Protein AF-A0A0F9Q5Q5-F1 (afdb_monomer_lite)

Radius of gyration: 12.13 Å; chains: 1; bounding box: 26×28×35 Å

pLDDT: mean 79.57, std 14.74, range [39.28, 91.62]

Secondary structure (DSSP, 8-state):
----SS-S-S-TTS-TTS-HHHHHHHHHHHHHTT--HHHHHHHHHH-HHHHHHHT-SSPPPHHHHHHHHT-

Organism: NCBI:txid412755

Sequence (71 aa):
MATKALPTCAHRCSPKLYTQHQLFACLVLKALLKSDYRGITAFLEDLPELRTLIGLPRTPHFTTLQKASKR

Structure (mmCIF, N/CA/C/O backbone):
data_AF-A0A0F9Q5Q5-F1
#
_entry.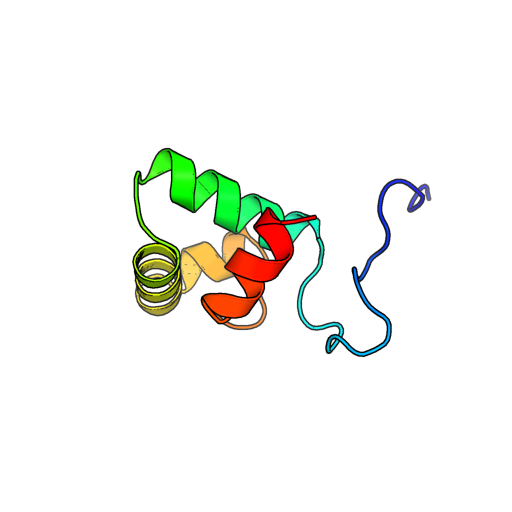id   AF-A0A0F9Q5Q5-F1
#
loop_
_atom_site.group_PDB
_atom_site.id
_atom_site.type_symbol
_atom_site.label_atom_id
_atom_site.label_alt_id
_atom_site.label_comp_id
_atom_site.label_asym_id
_atom_site.label_entity_id
_atom_site.label_seq_id
_atom_site.pdbx_PDB_ins_code
_atom_site.Cartn_x
_atom_site.Cartn_y
_atom_site.Cartn_z
_atom_site.occupancy
_atom_site.B_iso_or_equiv
_atom_site.auth_seq_id
_atom_site.auth_comp_id
_atom_site.auth_asym_id
_atom_site.auth_atom_id
_atom_site.pdbx_PDB_model_num
ATOM 1 N N . MET A 1 1 ? -5.989 -9.690 -26.215 1.00 39.28 1 MET A N 1
ATOM 2 C CA . MET A 1 1 ? -6.214 -8.893 -24.988 1.00 39.28 1 MET A CA 1
ATOM 3 C C . MET A 1 1 ? -4.852 -8.494 -24.435 1.00 39.28 1 MET A C 1
ATOM 5 O O . MET A 1 1 ? -4.027 -9.366 -24.196 1.00 39.28 1 MET A O 1
ATOM 9 N N . ALA A 1 2 ? -4.559 -7.195 -24.400 1.00 47.56 2 ALA A N 1
ATOM 10 C CA . ALA A 1 2 ? -3.210 -6.651 -24.249 1.00 47.56 2 ALA A CA 1
ATOM 11 C C . ALA A 1 2 ? -2.805 -6.476 -22.773 1.00 47.56 2 ALA A C 1
ATOM 13 O O . ALA A 1 2 ? -2.970 -5.410 -22.193 1.00 47.56 2 ALA A O 1
ATOM 14 N N . THR A 1 3 ? -2.231 -7.514 -22.168 1.00 47.78 3 THR A N 1
ATOM 15 C CA . THR A 1 3 ? -1.587 -7.463 -20.841 1.00 47.78 3 THR A CA 1
ATOM 16 C C . THR A 1 3 ? -0.071 -7.498 -21.014 1.00 47.78 3 THR A C 1
ATOM 18 O O . THR A 1 3 ? 0.591 -8.491 -20.726 1.00 47.78 3 THR A O 1
ATOM 21 N N . LYS A 1 4 ? 0.498 -6.427 -21.575 1.00 52.69 4 LYS A N 1
ATOM 22 C CA . LYS A 1 4 ? 1.935 -6.372 -21.895 1.00 52.69 4 LYS A CA 1
ATOM 23 C C . LYS A 1 4 ? 2.598 -5.040 -21.531 1.00 52.69 4 LYS A C 1
ATOM 25 O O . LYS A 1 4 ? 3.523 -4.624 -22.212 1.00 52.69 4 LYS A O 1
ATOM 30 N N . ALA A 1 5 ? 2.119 -4.368 -20.481 1.00 57.38 5 ALA A N 1
ATOM 31 C CA . ALA A 1 5 ? 2.685 -3.083 -20.064 1.00 57.38 5 ALA A CA 1
ATOM 32 C C . ALA A 1 5 ? 3.544 -3.166 -18.793 1.00 57.38 5 ALA A C 1
ATOM 34 O O . ALA A 1 5 ? 4.582 -2.518 -18.744 1.00 57.38 5 ALA A O 1
ATOM 35 N N . LEU A 1 6 ? 3.179 -3.965 -17.779 1.00 52.91 6 LEU A N 1
ATOM 36 C CA . LEU A 1 6 ? 3.932 -4.006 -16.518 1.00 52.91 6 LEU A CA 1
ATOM 37 C C . LEU A 1 6 ? 4.013 -5.427 -15.937 1.00 52.91 6 LEU A C 1
ATOM 39 O O . LEU A 1 6 ? 3.003 -6.136 -15.925 1.00 52.91 6 LEU A O 1
ATOM 43 N N . PRO A 1 7 ? 5.195 -5.869 -15.464 1.00 56.28 7 PRO A N 1
ATOM 44 C CA . PRO A 1 7 ? 5.350 -7.180 -14.850 1.00 56.28 7 PRO A CA 1
ATOM 45 C C . PRO A 1 7 ? 4.453 -7.285 -13.613 1.00 56.28 7 PRO A C 1
ATOM 47 O O . PRO A 1 7 ? 4.446 -6.416 -12.744 1.00 56.28 7 PRO A O 1
ATOM 50 N N . THR A 1 8 ? 3.693 -8.376 -13.518 1.00 57.16 8 THR A N 1
ATOM 51 C CA . THR A 1 8 ? 2.691 -8.591 -12.463 1.00 57.16 8 THR A CA 1
ATOM 52 C C . THR A 1 8 ? 3.302 -8.570 -11.061 1.00 57.16 8 THR A C 1
ATOM 54 O O . THR A 1 8 ? 2.617 -8.247 -10.093 1.00 57.16 8 THR A O 1
ATOM 57 N N . CYS A 1 9 ? 4.594 -8.896 -10.941 1.00 55.00 9 CYS A N 1
ATOM 58 C CA . CYS A 1 9 ? 5.329 -8.930 -9.683 1.00 55.00 9 CYS A CA 1
ATOM 59 C C . CYS A 1 9 ? 6.780 -8.475 -9.877 1.00 55.00 9 CYS A C 1
ATOM 61 O O . CYS A 1 9 ? 7.443 -8.868 -10.833 1.00 55.00 9 CYS A O 1
ATOM 63 N N . ALA A 1 10 ? 7.295 -7.703 -8.918 1.00 57.62 10 ALA A N 1
ATOM 64 C CA . ALA A 1 10 ? 8.598 -7.046 -9.025 1.00 57.62 10 ALA A CA 1
ATOM 65 C C . ALA A 1 10 ? 9.809 -7.923 -8.629 1.00 57.62 10 ALA A C 1
ATOM 67 O O . ALA A 1 10 ? 10.955 -7.523 -8.832 1.00 57.62 10 ALA A O 1
ATOM 68 N N . HIS A 1 11 ? 9.616 -9.099 -8.021 1.00 57.44 11 HIS A N 1
ATOM 69 C CA . HIS A 1 11 ? 10.727 -9.982 -7.642 1.00 57.44 11 HIS A CA 1
ATOM 70 C C . HIS A 1 11 ? 10.295 -11.449 -7.589 1.00 57.44 11 HIS A C 1
ATOM 72 O O . HIS A 1 11 ? 9.219 -11.748 -7.075 1.00 57.44 11 HIS A O 1
ATOM 78 N N . ARG A 1 12 ? 11.160 -12.366 -8.047 1.00 52.69 12 ARG A N 1
ATOM 79 C CA . ARG A 1 12 ? 10.890 -13.817 -8.086 1.00 52.69 12 ARG A CA 1
ATOM 80 C C . ARG A 1 12 ? 10.576 -14.404 -6.700 1.00 52.69 12 ARG A C 1
ATOM 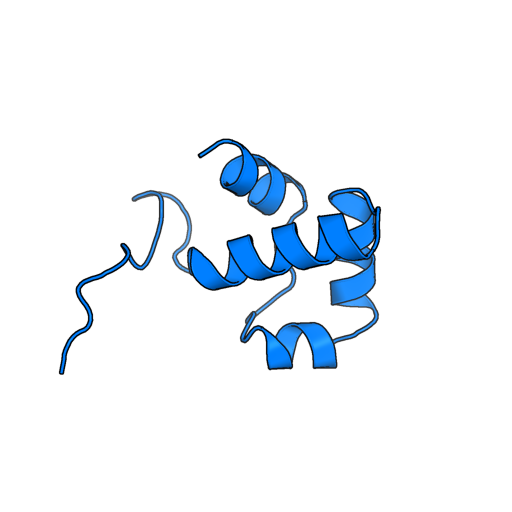82 O O . ARG A 1 12 ? 9.722 -15.273 -6.598 1.00 52.69 12 ARG A O 1
ATOM 89 N N . CYS A 1 13 ? 11.218 -13.877 -5.652 1.00 54.75 13 CYS A N 1
ATOM 90 C CA . CYS A 1 13 ? 11.025 -14.299 -4.255 1.00 54.75 13 CYS A CA 1
ATOM 91 C C . CYS A 1 13 ? 10.040 -13.426 -3.461 1.00 54.75 13 CYS A C 1
ATOM 93 O O . CYS A 1 13 ? 9.868 -13.647 -2.265 1.00 54.75 13 CYS A O 1
ATOM 95 N N . SER A 1 14 ? 9.452 -12.382 -4.062 1.00 54.22 14 SER A N 1
ATOM 96 C CA . SER A 1 14 ? 8.402 -11.639 -3.361 1.00 54.22 14 SER A CA 1
ATOM 97 C C . SER A 1 14 ? 7.106 -12.426 -3.524 1.00 54.22 14 SER A C 1
ATOM 99 O O . SER A 1 14 ? 6.765 -12.775 -4.657 1.00 54.22 14 SER A O 1
ATOM 101 N N . PRO A 1 15 ? 6.396 -12.746 -2.429 1.00 58.50 15 PRO A N 1
ATOM 102 C CA . PRO A 1 15 ? 5.122 -13.428 -2.549 1.00 58.50 15 PRO A CA 1
ATOM 103 C C . PRO A 1 15 ? 4.230 -12.547 -3.429 1.00 58.50 15 PRO A C 1
ATOM 105 O O . PRO A 1 15 ? 4.133 -11.343 -3.185 1.00 58.50 15 PRO A O 1
ATOM 108 N N . LYS A 1 16 ? 3.663 -13.131 -4.492 1.00 65.81 16 LYS A N 1
ATOM 109 C CA . LYS A 1 16 ? 2.894 -12.465 -5.566 1.00 65.81 16 LYS A CA 1
ATOM 110 C C . LYS A 1 16 ? 1.536 -11.933 -5.080 1.00 65.81 16 LYS A C 1
ATOM 112 O O . LYS A 1 16 ? 0.510 -12.125 -5.715 1.00 65.81 16 LYS A O 1
ATOM 117 N N . LEU A 1 17 ? 1.535 -11.331 -3.899 1.00 68.81 17 LEU A N 1
ATOM 118 C CA . LEU A 1 17 ? 0.372 -10.884 -3.150 1.00 68.81 17 LEU A CA 1
ATOM 119 C C . LEU A 1 17 ? -0.042 -9.471 -3.548 1.00 68.81 17 LEU A C 1
ATOM 121 O O . LEU A 1 17 ? -1.199 -9.121 -3.369 1.00 68.81 17 LEU A O 1
ATOM 125 N N . TYR A 1 18 ? 0.890 -8.676 -4.084 1.00 78.38 18 TYR A N 1
ATOM 126 C CA . TYR A 1 18 ? 0.625 -7.313 -4.531 1.00 78.38 18 TYR A CA 1
ATOM 127 C C . TYR A 1 18 ? 1.172 -7.087 -5.933 1.00 78.38 18 TYR A C 1
ATOM 129 O O . TYR A 1 18 ? 2.306 -7.474 -6.241 1.00 78.38 18 TYR A O 1
ATOM 137 N N . THR A 1 19 ? 0.380 -6.420 -6.763 1.00 82.81 19 THR A N 1
ATOM 138 C CA . THR A 1 19 ? 0.820 -5.949 -8.076 1.00 82.81 19 THR A CA 1
ATOM 139 C C . THR A 1 19 ? 1.550 -4.611 -7.953 1.00 82.81 19 THR A C 1
ATOM 141 O O . THR A 1 19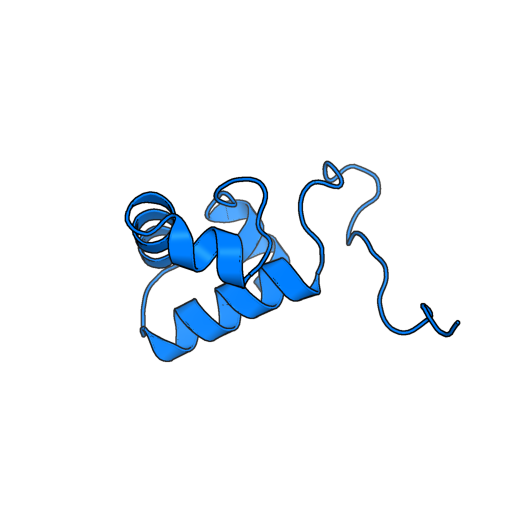 ? 1.393 -3.875 -6.976 1.00 82.81 19 THR A O 1
ATOM 144 N N . GLN A 1 20 ? 2.361 -4.264 -8.955 1.00 81.44 20 GLN A N 1
ATOM 145 C CA . GLN A 1 20 ? 3.106 -3.001 -8.952 1.00 81.44 20 GLN A CA 1
ATOM 146 C C . GLN A 1 20 ? 2.178 -1.774 -8.933 1.00 81.44 20 GLN A C 1
ATOM 148 O O . GLN A 1 20 ? 2.459 -0.814 -8.224 1.00 81.44 20 GLN A O 1
ATOM 153 N N . HIS A 1 21 ? 1.037 -1.841 -9.626 1.00 85.81 21 HIS A N 1
ATOM 154 C CA . HIS A 1 21 ? 0.024 -0.782 -9.620 1.00 85.81 21 HIS A CA 1
ATOM 155 C C . HIS A 1 21 ? -0.611 -0.583 -8.241 1.00 85.81 21 HIS A C 1
ATOM 157 O O . HIS A 1 21 ? -0.800 0.551 -7.818 1.00 85.81 21 HIS A O 1
ATOM 163 N N . GLN A 1 22 ? -0.892 -1.670 -7.513 1.00 87.56 22 GLN A N 1
ATOM 164 C CA . GLN A 1 22 ? -1.438 -1.591 -6.155 1.00 87.56 22 GLN A CA 1
ATOM 165 C C . GLN A 1 22 ? -0.463 -0.899 -5.201 1.00 87.56 22 GLN A C 1
ATOM 167 O O . GLN A 1 22 ? -0.846 -0.016 -4.439 1.00 87.56 22 GLN A O 1
ATOM 172 N N . LEU A 1 23 ? 0.821 -1.264 -5.270 1.00 88.62 23 LEU A N 1
ATOM 173 C CA . LEU A 1 23 ? 1.853 -0.624 -4.454 1.00 88.62 23 LEU A CA 1
ATOM 174 C C . LEU A 1 23 ? 2.053 0.841 -4.856 1.00 88.62 23 LEU A C 1
ATOM 176 O O . LEU A 1 23 ? 2.236 1.687 -3.985 1.00 88.62 23 LEU A O 1
ATOM 180 N N . PHE A 1 24 ? 1.970 1.151 -6.150 1.00 88.81 24 PHE A N 1
ATOM 181 C CA . PHE A 1 24 ? 2.035 2.522 -6.645 1.00 88.81 24 PHE A CA 1
ATOM 182 C C . PHE A 1 24 ? 0.863 3.374 -6.142 1.00 88.81 24 PHE A C 1
ATOM 184 O O . PHE A 1 24 ? 1.090 4.478 -5.656 1.00 88.81 24 PHE A O 1
ATOM 191 N N . ALA A 1 25 ? -0.365 2.849 -6.153 1.00 90.62 25 ALA A N 1
ATOM 192 C CA . ALA A 1 25 ? -1.527 3.531 -5.587 1.00 90.62 25 ALA A CA 1
ATOM 193 C C . ALA A 1 25 ? -1.312 3.881 -4.103 1.00 90.62 25 ALA A C 1
ATOM 195 O O . ALA A 1 25 ? -1.563 5.014 -3.696 1.00 90.62 25 ALA A O 1
ATOM 196 N N . CYS A 1 26 ? -0.745 2.965 -3.310 1.00 89.56 26 CYS A N 1
ATOM 197 C CA . CYS A 1 26 ? -0.379 3.255 -1.920 1.00 89.56 26 CYS A CA 1
ATOM 198 C C . CYS A 1 26 ? 0.663 4.377 -1.791 1.00 89.56 26 CYS A C 1
ATOM 200 O O . CYS A 1 2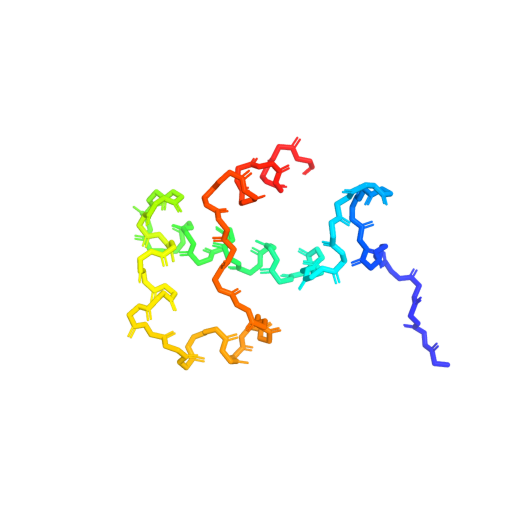6 ? 0.602 5.163 -0.846 1.00 89.56 26 CYS A O 1
ATOM 202 N N . LEU A 1 27 ? 1.626 4.468 -2.714 1.00 90.81 27 LEU A N 1
ATOM 203 C CA . LEU A 1 27 ? 2.629 5.540 -2.716 1.00 90.81 27 LEU A CA 1
ATOM 204 C C . LEU A 1 27 ? 2.022 6.894 -3.096 1.00 90.81 27 LEU A C 1
ATOM 206 O O . LEU A 1 27 ? 2.367 7.905 -2.484 1.00 90.81 27 LEU A O 1
ATOM 210 N N . VAL A 1 28 ? 1.094 6.913 -4.054 1.00 91.62 28 VAL A N 1
ATOM 211 C CA . VAL A 1 28 ? 0.342 8.120 -4.419 1.00 91.62 28 VAL A CA 1
ATOM 212 C C . VAL A 1 28 ? -0.499 8.591 -3.236 1.00 91.62 28 VAL A C 1
ATOM 214 O O . VAL A 1 28 ? -0.413 9.754 -2.855 1.00 91.62 28 VAL A O 1
ATOM 217 N N . LEU A 1 29 ? -1.239 7.689 -2.589 1.00 89.94 29 LEU A N 1
ATOM 218 C CA . LEU A 1 29 ? -2.037 8.018 -1.405 1.00 89.94 29 LEU A CA 1
ATOM 219 C C . LEU A 1 29 ? -1.173 8.534 -0.255 1.00 89.94 29 LEU A C 1
ATOM 221 O O . LEU A 1 29 ? -1.525 9.527 0.373 1.00 89.94 29 LEU A O 1
ATOM 225 N N . LYS A 1 30 ? -0.010 7.917 -0.021 1.00 91.31 30 LYS A N 1
ATOM 226 C CA . LYS A 1 30 ? 0.977 8.412 0.944 1.00 91.31 30 LYS A CA 1
ATOM 227 C C . LYS A 1 30 ? 1.361 9.870 0.649 1.00 91.31 30 LYS A C 1
ATOM 229 O O . LYS A 1 30 ? 1.395 10.683 1.570 1.00 91.31 30 LYS A O 1
ATOM 234 N N . ALA A 1 31 ? 1.654 10.194 -0.613 1.00 91.50 31 ALA A N 1
ATOM 235 C CA . ALA A 1 31 ? 2.038 11.543 -1.025 1.00 91.50 31 ALA A CA 1
ATOM 236 C C . ALA A 1 31 ? 0.879 12.547 -0.892 1.00 91.50 31 ALA A C 1
ATOM 238 O O . ALA A 1 31 ? 1.085 13.649 -0.386 1.00 91.50 31 ALA A O 1
ATOM 239 N N . LEU A 1 32 ? -0.337 12.149 -1.280 1.00 91.12 32 LEU A N 1
ATOM 240 C CA . LEU A 1 32 ? -1.548 12.970 -1.166 1.00 91.12 32 LEU A CA 1
ATOM 241 C C . LEU A 1 32 ? -1.903 13.274 0.294 1.00 91.12 32 LEU A C 1
ATOM 243 O O . LEU A 1 32 ? -2.192 14.417 0.635 1.00 91.12 32 LEU A O 1
ATOM 247 N N . LEU A 1 33 ? -1.823 12.268 1.165 1.00 88.56 33 LEU A N 1
ATOM 248 C CA . LEU A 1 33 ? -2.117 12.384 2.5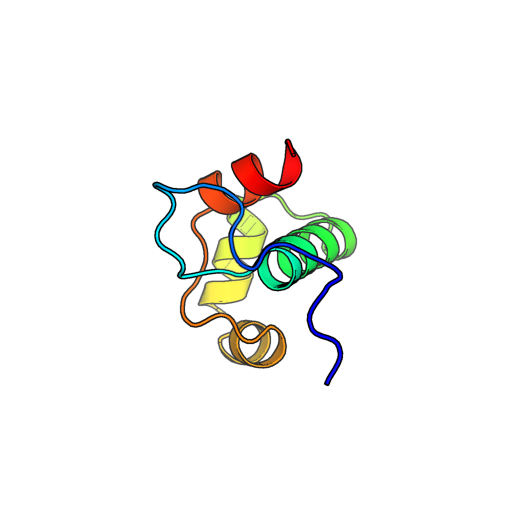96 1.00 88.56 33 LEU A CA 1
ATOM 249 C C . LEU A 1 33 ? -0.936 12.926 3.415 1.00 88.56 33 LEU A C 1
ATOM 251 O O . LEU A 1 33 ? -1.025 12.965 4.641 1.00 88.56 33 LEU A O 1
ATOM 255 N N . LYS A 1 34 ? 0.188 13.286 2.769 1.00 91.00 34 LYS A N 1
ATOM 256 C CA . LYS A 1 34 ? 1.444 13.721 3.417 1.00 91.00 34 LYS A CA 1
ATOM 257 C C . LYS A 1 34 ? 1.835 12.843 4.616 1.00 91.00 34 LYS A C 1
ATOM 259 O O . LYS A 1 34 ? 2.302 13.333 5.639 1.00 91.00 34 LYS A O 1
ATOM 264 N N . SER A 1 35 ? 1.608 11.541 4.487 1.00 88.69 35 SER A N 1
ATOM 265 C CA . SER A 1 35 ? 1.805 10.563 5.556 1.00 88.69 35 SER A CA 1
ATOM 266 C C . SER A 1 35 ? 3.090 9.765 5.343 1.00 88.69 35 SER A C 1
ATOM 268 O O . SER A 1 35 ? 3.631 9.685 4.239 1.00 88.69 35 SER A O 1
ATOM 270 N N . ASP A 1 36 ? 3.575 9.116 6.396 1.00 90.00 36 ASP A N 1
ATOM 271 C CA . ASP A 1 36 ? 4.690 8.175 6.302 1.00 90.00 36 ASP A CA 1
ATOM 272 C C . ASP A 1 36 ? 4.236 6.771 5.889 1.00 90.00 36 ASP A C 1
ATOM 274 O O . ASP A 1 36 ? 3.049 6.447 5.884 1.00 90.00 36 ASP A O 1
ATOM 278 N N . TYR A 1 37 ? 5.195 5.886 5.588 1.00 89.94 37 TYR A N 1
ATOM 279 C CA . TYR A 1 37 ? 4.897 4.488 5.245 1.00 89.94 37 TYR A CA 1
ATOM 280 C C . TYR A 1 37 ? 4.114 3.753 6.338 1.00 89.94 37 TYR A C 1
ATOM 282 O O . TYR A 1 37 ? 3.371 2.838 6.016 1.00 89.94 37 TYR A O 1
ATOM 290 N N . ARG A 1 38 ? 4.289 4.135 7.610 1.00 88.00 38 ARG A N 1
ATOM 291 C CA . ARG A 1 38 ? 3.515 3.587 8.734 1.00 88.00 38 ARG A CA 1
ATOM 292 C C . ARG A 1 38 ? 2.119 4.202 8.835 1.00 88.00 38 ARG A C 1
ATOM 294 O O . ARG A 1 38 ? 1.167 3.497 9.143 1.00 88.00 38 ARG A O 1
ATOM 301 N N . GLY A 1 39 ? 2.004 5.496 8.535 1.00 91.50 39 GLY A N 1
ATOM 302 C CA . GLY A 1 39 ? 0.724 6.200 8.523 1.00 91.50 39 GLY A CA 1
ATOM 303 C C . GLY A 1 39 ? -0.207 5.616 7.469 1.00 91.50 39 GLY A C 1
ATOM 304 O O . GLY A 1 39 ? -1.324 5.234 7.787 1.00 91.50 39 GLY A O 1
ATOM 305 N N . ILE A 1 40 ? 0.278 5.429 6.236 1.00 91.62 40 ILE A N 1
ATOM 306 C CA . ILE A 1 40 ? -0.557 4.850 5.175 1.00 91.62 40 ILE A CA 1
ATOM 307 C C . ILE A 1 40 ? -0.960 3.398 5.470 1.00 91.62 40 ILE A C 1
ATOM 309 O O . ILE A 1 40 ? -2.056 2.991 5.104 1.00 91.62 40 ILE A O 1
ATOM 313 N N . THR A 1 41 ? -0.119 2.611 6.154 1.00 90.94 41 THR A N 1
ATOM 314 C CA . THR A 1 41 ? -0.512 1.255 6.568 1.00 90.94 41 THR A CA 1
ATOM 315 C C . THR A 1 41 ? -1.592 1.269 7.638 1.00 90.94 41 THR A C 1
ATOM 317 O O . THR A 1 41 ? -2.532 0.497 7.503 1.00 90.94 41 THR A O 1
ATOM 320 N N . ALA A 1 42 ? -1.517 2.182 8.613 1.00 91.56 42 ALA A N 1
ATOM 321 C CA . ALA A 1 42 ? -2.577 2.364 9.604 1.00 91.56 42 ALA A CA 1
ATOM 322 C C . ALA A 1 42 ? -3.892 2.794 8.932 1.00 91.56 42 ALA A C 1
ATOM 324 O O . ALA A 1 42 ? -4.908 2.139 9.112 1.00 91.56 42 ALA A O 1
ATOM 325 N N . PHE A 1 43 ? -3.848 3.778 8.022 1.00 90.06 43 PHE A N 1
ATOM 326 C CA . PHE A 1 43 ? -5.022 4.186 7.237 1.00 90.06 43 PHE A CA 1
ATOM 327 C C . PHE A 1 43 ? -5.652 3.031 6.454 1.00 90.06 43 PHE A C 1
ATOM 329 O O . PHE A 1 43 ? -6.871 2.930 6.372 1.00 90.06 43 PHE A O 1
ATOM 336 N N . LEU A 1 44 ? -4.838 2.156 5.860 1.00 89.38 44 LEU A N 1
ATOM 337 C CA . LEU A 1 44 ? -5.342 0.984 5.146 1.00 89.38 44 LEU A CA 1
ATOM 338 C C . LEU A 1 44 ? -5.940 -0.059 6.102 1.00 89.38 44 LEU A C 1
ATOM 340 O O . LEU A 1 44 ? -6.880 -0.750 5.714 1.00 89.38 44 LEU A O 1
ATOM 344 N N . GLU A 1 45 ? -5.422 -0.200 7.322 1.00 90.25 45 GLU A N 1
ATOM 345 C CA . GLU A 1 45 ? -6.009 -1.071 8.349 1.00 90.25 45 GLU A CA 1
ATOM 346 C C . GLU A 1 45 ? -7.351 -0.531 8.844 1.00 90.25 45 GLU A C 1
ATOM 348 O O . GLU A 1 45 ? -8.332 -1.281 8.811 1.00 90.25 45 GLU A O 1
ATOM 353 N N . ASP A 1 46 ? -7.403 0.759 9.180 1.00 91.50 46 ASP A N 1
ATOM 354 C CA . ASP A 1 46 ? -8.593 1.453 9.679 1.00 91.50 46 ASP A CA 1
ATOM 355 C C . ASP A 1 46 ? -9.695 1.580 8.611 1.00 91.50 46 ASP A C 1
ATOM 357 O O . ASP A 1 46 ? -10.881 1.523 8.935 1.00 91.50 46 ASP A O 1
ATOM 361 N N . LEU A 1 47 ? -9.329 1.715 7.327 1.00 89.44 47 LEU A N 1
ATOM 362 C CA . LEU A 1 47 ? -10.269 1.826 6.204 1.00 89.44 47 LEU A CA 1
ATOM 363 C C . LEU A 1 47 ? -10.171 0.615 5.252 1.00 89.44 47 LEU A C 1
ATOM 365 O O . LEU A 1 47 ? -9.488 0.671 4.220 1.00 89.44 47 LEU A O 1
ATOM 369 N N . PRO A 1 48 ? -10.900 -0.487 5.520 1.00 86.31 48 PRO A N 1
ATOM 370 C CA . PRO A 1 48 ? -10.957 -1.644 4.619 1.00 86.31 48 PRO A CA 1
ATOM 371 C C . PRO A 1 48 ? -11.532 -1.322 3.230 1.00 86.31 48 PRO A C 1
ATOM 373 O O . PRO A 1 48 ? -11.171 -1.971 2.244 1.00 86.31 48 PRO A O 1
ATOM 376 N N . GLU A 1 49 ? -12.381 -0.301 3.115 1.00 87.44 49 GLU A N 1
ATOM 377 C CA . GLU A 1 49 ? -12.916 0.157 1.827 1.00 87.44 49 GLU A CA 1
ATOM 378 C C . GLU A 1 49 ? -11.811 0.678 0.904 1.00 87.44 49 GLU A C 1
ATOM 380 O O . GLU A 1 49 ? -11.782 0.343 -0.280 1.00 87.44 49 GLU A O 1
ATOM 385 N N . LEU A 1 50 ? -10.838 1.413 1.455 1.00 86.75 50 LEU A N 1
ATOM 386 C CA . LEU A 1 50 ? -9.706 1.944 0.697 1.00 86.75 50 LEU A CA 1
ATOM 387 C C . LEU A 1 50 ? -8.848 0.807 0.125 1.00 86.75 50 LEU A C 1
ATOM 389 O O . LEU A 1 50 ? -8.417 0.862 -1.027 1.00 86.75 50 LEU A O 1
ATOM 393 N N . ARG A 1 51 ? -8.654 -0.270 0.897 1.00 89.25 51 ARG A N 1
ATOM 394 C CA . ARG A 1 51 ? -7.990 -1.490 0.410 1.00 89.25 51 ARG A CA 1
ATOM 395 C C . ARG A 1 51 ? -8.767 -2.143 -0.724 1.00 89.25 51 ARG A C 1
ATOM 397 O O . ARG A 1 51 ? -8.160 -2.536 -1.717 1.00 89.25 51 ARG A O 1
ATOM 404 N N . THR A 1 52 ? -10.085 -2.233 -0.582 1.00 87.88 52 THR A N 1
ATOM 405 C CA . THR A 1 52 ? -10.969 -2.848 -1.579 1.00 87.88 52 THR A CA 1
ATOM 406 C C . THR A 1 52 ? -10.958 -2.057 -2.885 1.00 87.88 52 THR A C 1
ATOM 408 O O . THR A 1 52 ? -10.825 -2.652 -3.952 1.00 87.88 52 THR A O 1
ATOM 411 N N . LEU A 1 53 ? -10.970 -0.723 -2.806 1.00 88.81 53 LEU A N 1
ATOM 412 C CA . LEU A 1 53 ? -10.891 0.174 -3.961 1.00 88.81 53 LEU A CA 1
ATOM 413 C C . LEU A 1 53 ? -9.576 0.014 -4.743 1.00 88.81 53 LEU A C 1
ATOM 415 O O . LEU A 1 53 ? -9.570 0.042 -5.970 1.00 88.81 53 LEU A O 1
ATOM 419 N N . ILE A 1 54 ? -8.459 -0.191 -4.038 1.00 87.19 54 ILE A N 1
ATOM 420 C CA . ILE A 1 54 ? -7.142 -0.447 -4.651 1.00 87.19 54 ILE A CA 1
ATOM 421 C C . ILE A 1 54 ? -7.020 -1.914 -5.119 1.00 87.19 54 ILE A C 1
ATOM 423 O O . ILE A 1 54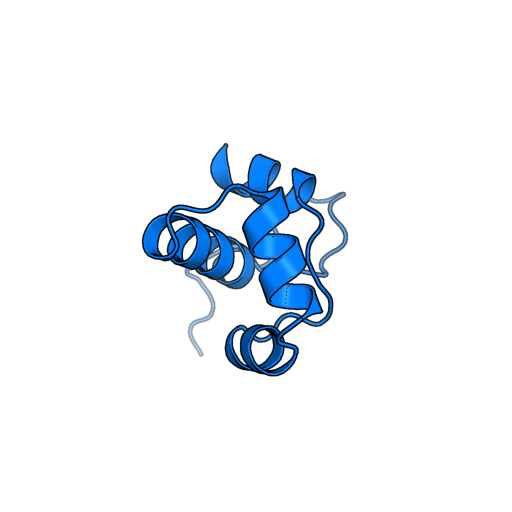 ? -6.138 -2.255 -5.909 1.00 87.19 54 ILE A O 1
ATOM 427 N N . GLY A 1 55 ? -7.895 -2.805 -4.644 1.00 87.50 55 GLY A N 1
ATOM 428 C CA . GLY A 1 55 ? -7.828 -4.245 -4.889 1.00 87.50 55 GLY A CA 1
ATOM 429 C C . GLY A 1 55 ? -6.734 -4.950 -4.079 1.00 87.50 55 GLY A C 1
ATOM 430 O O . GLY A 1 55 ? -6.171 -5.945 -4.536 1.00 87.50 55 GLY A O 1
ATOM 431 N N . LEU A 1 56 ? -6.380 -4.423 -2.903 1.00 86.38 56 LEU A N 1
ATOM 432 C CA . LEU A 1 56 ? -5.388 -5.024 -2.011 1.00 86.38 56 LEU A CA 1
ATOM 433 C C . LEU A 1 56 ? -6.007 -6.189 -1.226 1.00 86.38 56 LEU A C 1
ATOM 435 O O . LEU A 1 56 ? -6.931 -5.962 -0.447 1.00 86.38 56 LEU A O 1
ATOM 439 N N . PRO A 1 57 ? -5.461 -7.416 -1.326 1.00 83.88 57 PRO A N 1
ATOM 440 C CA . PRO A 1 57 ? -5.993 -8.559 -0.582 1.00 83.88 57 PRO A CA 1
ATOM 441 C C . PRO A 1 57 ? -5.737 -8.453 0.928 1.00 83.88 57 PRO A C 1
ATOM 443 O O . PRO A 1 57 ? -6.457 -9.036 1.731 1.00 83.88 57 PRO A O 1
ATOM 446 N N . ARG A 1 58 ? -4.690 -7.727 1.331 1.00 85.56 58 ARG A N 1
ATOM 447 C CA . ARG A 1 58 ? -4.340 -7.454 2.730 1.00 85.56 58 ARG A CA 1
ATOM 448 C C . ARG A 1 58 ? -3.511 -6.171 2.807 1.00 85.56 58 ARG A C 1
ATOM 450 O O . ARG A 1 58 ? -2.967 -5.737 1.789 1.00 85.56 58 ARG A O 1
ATOM 457 N N . THR A 1 59 ? -3.372 -5.581 3.991 1.00 88.31 59 THR A N 1
ATOM 458 C CA . THR A 1 59 ? -2.533 -4.387 4.156 1.00 88.31 59 THR A CA 1
ATOM 459 C C . THR A 1 59 ? -1.061 -4.722 3.858 1.00 88.31 59 THR A C 1
ATOM 461 O O . THR A 1 59 ? -0.498 -5.638 4.468 1.00 88.31 59 THR A O 1
ATOM 464 N N . PRO A 1 60 ? -0.400 -4.037 2.904 1.00 86.38 60 PRO A N 1
ATOM 465 C CA . PRO A 1 60 ? 1.029 -4.203 2.673 1.00 86.38 60 PRO A CA 1
ATOM 466 C C . PRO A 1 60 ? 1.816 -3.701 3.879 1.00 86.38 60 PRO A C 1
ATOM 468 O O . PRO A 1 60 ? 1.502 -2.665 4.441 1.00 86.38 60 PRO A O 1
ATOM 471 N N . HIS A 1 61 ? 2.878 -4.406 4.260 1.00 87.94 61 HIS A N 1
ATOM 472 C CA . HIS A 1 61 ? 3.738 -3.937 5.341 1.00 87.94 61 HIS A CA 1
ATOM 473 C C . HIS A 1 61 ? 4.492 -2.668 4.907 1.00 87.94 61 HIS A C 1
ATOM 475 O O . HIS A 1 61 ? 4.832 -2.513 3.729 1.00 87.94 61 HIS A O 1
ATOM 481 N N . PHE A 1 62 ? 4.831 -1.779 5.845 1.00 85.19 62 PHE A N 1
ATOM 482 C CA . PHE A 1 62 ? 5.487 -0.502 5.523 1.00 85.19 62 PHE A CA 1
ATOM 483 C C . PHE A 1 62 ? 6.818 -0.695 4.763 1.00 85.19 62 PHE A C 1
ATOM 485 O O . PHE A 1 62 ? 7.170 0.093 3.885 1.00 85.19 62 PHE A O 1
ATOM 492 N N . THR A 1 63 ? 7.544 -1.786 5.038 1.00 84.69 63 THR A N 1
ATOM 493 C CA . THR A 1 63 ? 8.774 -2.153 4.311 1.00 84.69 63 THR A CA 1
ATOM 494 C C . THR A 1 63 ? 8.507 -2.620 2.879 1.00 84.69 63 THR A C 1
ATOM 496 O O . THR A 1 63 ? 9.376 -2.466 2.022 1.00 84.69 63 THR A O 1
ATOM 499 N N . THR A 1 64 ? 7.321 -3.160 2.581 1.00 87.00 64 THR A N 1
ATOM 500 C CA . THR A 1 64 ? 6.896 -3.494 1.214 1.00 87.00 64 THR A CA 1
ATOM 501 C C . THR A 1 64 ? 6.728 -2.221 0.390 1.00 87.00 64 THR A C 1
ATOM 503 O O . THR A 1 64 ? 7.265 -2.143 -0.713 1.00 87.00 64 THR A O 1
ATOM 506 N N . LEU A 1 65 ? 6.072 -1.201 0.952 1.00 86.25 65 LEU A N 1
ATOM 507 C CA . LEU A 1 65 ? 5.926 0.113 0.317 1.00 86.25 65 LEU A CA 1
ATOM 508 C C . LEU A 1 65 ? 7.278 0.817 0.157 1.00 86.25 65 LEU A C 1
ATOM 510 O O . LEU A 1 65 ? 7.580 1.332 -0.916 1.00 86.25 65 LEU A O 1
ATOM 514 N N . GLN A 1 66 ? 8.139 0.765 1.177 1.00 86.88 66 GLN A N 1
ATOM 515 C CA . GLN A 1 66 ? 9.495 1.314 1.092 1.00 86.88 66 GLN A CA 1
ATOM 516 C C . GLN A 1 66 ? 10.315 0.652 -0.030 1.00 86.88 66 GLN A C 1
ATOM 518 O O . GLN A 1 66 ? 11.007 1.339 -0.777 1.00 86.88 66 GLN A O 1
ATOM 523 N N . LYS A 1 67 ? 10.240 -0.679 -0.167 1.00 84.81 67 LYS A N 1
ATOM 524 C CA . LYS A 1 67 ? 10.921 -1.419 -1.243 1.00 84.81 67 LYS A CA 1
ATOM 525 C C . LYS A 1 67 ? 10.332 -1.123 -2.622 1.00 84.81 67 LYS A C 1
ATOM 527 O O . LYS A 1 67 ? 11.074 -1.190 -3.595 1.00 84.81 67 LYS A O 1
ATOM 532 N N . ALA A 1 68 ? 9.036 -0.825 -2.708 1.00 85.56 68 ALA A N 1
ATOM 533 C CA . ALA A 1 68 ? 8.380 -0.418 -3.948 1.00 85.56 68 ALA A CA 1
ATOM 534 C C . ALA A 1 68 ? 8.767 1.008 -4.367 1.00 85.56 68 ALA A C 1
ATOM 536 O O . ALA A 1 68 ? 8.963 1.250 -5.545 1.00 85.56 68 ALA A O 1
ATOM 537 N N . SER A 1 69 ? 8.940 1.922 -3.406 1.00 83.50 69 SER A N 1
ATOM 538 C CA . SER A 1 69 ? 9.346 3.313 -3.666 1.00 83.50 69 SER A CA 1
ATOM 539 C C . SER A 1 69 ? 10.790 3.464 -4.149 1.00 83.50 69 SER A C 1
ATOM 541 O O . SER A 1 69 ? 11.136 4.510 -4.683 1.00 83.50 69 SER A O 1
ATOM 543 N N . LYS A 1 70 ? 11.650 2.476 -3.886 1.00 77.81 70 LYS A N 1
ATOM 544 C CA . LYS A 1 70 ? 13.075 2.492 -4.255 1.00 77.81 70 LYS A CA 1
ATOM 545 C C . LYS A 1 70 ? 13.348 1.843 -5.621 1.00 77.81 70 LYS A C 1
ATOM 547 O O . LYS A 1 70 ? 14.509 1.580 -5.924 1.00 77.81 70 LYS A O 1
ATOM 552 N N . ARG A 1 71 ? 12.306 1.500 -6.379 1.00 60.09 71 ARG A N 1
ATOM 553 C CA . ARG A 1 71 ? 12.403 0.812 -7.670 1.00 60.09 71 ARG A CA 1
ATOM 554 C C . ARG A 1 71 ? 11.874 1.665 -8.800 1.00 60.09 71 ARG A C 1
ATOM 556 O O . ARG A 1 71 ? 10.918 2.424 -8.541 1.00 60.09 71 ARG A O 1
#

Foldseek 3Di:
DDPDDADQDDDPPDPSQHGLQLLVVLVVVCVVVVHALVRSLVVCVVDVVVCVVSVHPHRDHSVNSVVSVVD